Protein AF-A0A1F8FXG3-F1 (afdb_monomer_lite)

Radius of gyration: 18.38 Å; chains: 1; bounding box: 43×32×47 Å

Sequence (137 aa):
MRLLTSRNVRREDYEDIWQEAILAAWNSIQQDKFPGEIKLGGWFIGIFQHKATDYFRRRSRALKFETPTPNAYLEDLTSRILISEALQKLSKSRREVICLHLQGFSTSEIATKLNRSPGRTGALLWEAKKQLRKLVK

InterPro domains:
  IPR007627 RNA polymerase sigma-70 region 2 [PF04542] (3-61)
  IPR013249 RNA polymerase sigma factor 70, region 4 type 2 [PF08281] (82-132)
  IPR013324 RNA polymerase sigma factor, region 3/4-like [SSF88659] (67-136)
  IPR013325 RNA polymerase sigma factor, region 2 [SSF88946] (6-68)
  IPR014284 RNA polymerase sigma-70-like domain [TIGR02937] (4-134)
  IPR036388 Winged helix-like DNA-binding domain superfamily [G3DSA:1.10.10.10] (83-137)
  IPR039425 RNA polymerase sigma-70-like [PTHR43133] (4-136)

Secondary structure (DSSP, 8-state):
-TTTTTTT--HHHHHHHHHHHHHHHHHHHHTT---SSS-HHHHHHHHHHHHHHHHHHHHHHHTTSS---HHHHHHHHHHHHHHHHHHHTS-HHHHHHHHHHHTT--HHHHHHHTT--HHHHHHHHHHHHHHHHHH--

Structure (mmCIF, N/CA/C/O backbone):
data_AF-A0A1F8FXG3-F1
#
_entry.id   AF-A0A1F8FXG3-F1
#
loop_
_atom_site.group_PDB
_atom_site.id
_atom_site.type_symbol
_atom_site.label_atom_id
_atom_site.label_alt_id
_atom_site.label_comp_id
_atom_site.label_asym_id
_atom_site.label_entity_id
_atom_site.label_seq_id
_atom_site.pdbx_PDB_ins_code
_atom_site.Cartn_x
_atom_site.Cartn_y
_atom_site.Cartn_z
_atom_site.occupancy
_atom_site.B_iso_or_equiv
_atom_site.auth_seq_id
_atom_site.auth_comp_id
_atom_site.auth_asym_id
_atom_site.auth_atom_id
_atom_site.pdbx_PDB_model_num
ATOM 1 N N . MET A 1 1 ? -7.617 7.912 -0.237 1.00 46.28 1 MET A N 1
ATOM 2 C CA . MET A 1 1 ? -7.808 7.971 -1.709 1.00 46.28 1 MET A CA 1
ATOM 3 C C . MET A 1 1 ? -6.537 7.793 -2.557 1.00 46.28 1 MET A C 1
ATOM 5 O O . MET A 1 1 ? -6.664 7.535 -3.745 1.00 46.28 1 MET A O 1
ATOM 9 N N . ARG A 1 2 ? -5.313 7.881 -2.001 1.00 40.25 2 ARG A N 1
ATOM 10 C CA . ARG A 1 2 ? -4.055 7.802 -2.783 1.00 40.25 2 ARG A CA 1
ATOM 11 C C . ARG A 1 2 ? -3.639 6.385 -3.229 1.00 40.25 2 ARG A C 1
ATOM 13 O O . ARG A 1 2 ? -2.837 6.252 -4.144 1.00 40.25 2 ARG A O 1
ATOM 20 N N . LEU A 1 3 ? -4.155 5.337 -2.578 1.00 45.66 3 LEU A N 1
ATOM 21 C CA . LEU A 1 3 ? -3.795 3.940 -2.872 1.00 45.66 3 LEU A CA 1
ATOM 22 C C . LEU A 1 3 ? -4.520 3.392 -4.112 1.00 45.66 3 LEU A C 1
ATOM 24 O O . LEU A 1 3 ? -3.883 2.771 -4.958 1.00 45.66 3 LEU A O 1
ATOM 28 N N . LEU A 1 4 ? -5.813 3.691 -4.265 1.00 46.69 4 LEU A N 1
ATOM 29 C CA . LEU A 1 4 ? -6.623 3.220 -5.396 1.00 46.69 4 LEU A CA 1
ATOM 30 C C . LEU A 1 4 ? -6.239 3.885 -6.723 1.00 46.69 4 LEU A C 1
ATOM 32 O O . LEU A 1 4 ? -6.106 3.212 -7.738 1.00 46.69 4 LEU A O 1
ATOM 36 N N . THR A 1 5 ? -5.955 5.190 -6.702 1.00 46.06 5 THR A N 1
ATOM 37 C CA . THR A 1 5 ? -5.506 5.945 -7.887 1.00 46.06 5 THR A CA 1
ATOM 38 C C . THR A 1 5 ? -4.163 5.461 -8.428 1.00 46.06 5 THR A C 1
ATOM 40 O O . THR A 1 5 ? -3.868 5.656 -9.601 1.00 46.06 5 THR A O 1
ATOM 43 N N . SER A 1 6 ? -3.345 4.801 -7.603 1.00 48.88 6 SER A N 1
ATOM 44 C CA . SER A 1 6 ? -2.057 4.260 -8.046 1.00 48.88 6 SER A CA 1
ATOM 45 C C . SER A 1 6 ? -2.142 2.861 -8.664 1.00 48.88 6 SER A C 1
ATOM 47 O O . SER A 1 6 ? -1.156 2.415 -9.243 1.00 48.88 6 SER A O 1
ATOM 49 N N . ARG A 1 7 ? -3.284 2.166 -8.529 1.00 56.69 7 ARG A N 1
ATOM 50 C CA . ARG A 1 7 ? -3.423 0.735 -8.850 1.00 56.69 7 ARG A CA 1
ATOM 51 C C . ARG A 1 7 ? -4.350 0.405 -10.027 1.00 56.69 7 ARG A C 1
ATOM 53 O O . ARG A 1 7 ? -4.544 -0.773 -10.282 1.00 56.69 7 ARG A O 1
ATOM 60 N N . ASN A 1 8 ? -4.870 1.399 -10.757 1.00 57.00 8 ASN A N 1
ATOM 61 C CA . ASN A 1 8 ? -5.803 1.203 -11.883 1.00 57.00 8 ASN A CA 1
ATOM 62 C C . ASN A 1 8 ? -6.923 0.194 -11.552 1.00 57.00 8 ASN A C 1
ATOM 64 O O . ASN A 1 8 ? -7.135 -0.794 -12.250 1.00 57.00 8 ASN A O 1
ATOM 68 N N . VAL A 1 9 ? -7.563 0.411 -10.402 1.00 67.31 9 VAL A N 1
ATOM 69 C CA . VAL A 1 9 ? -8.558 -0.500 -9.827 1.00 67.31 9 VAL A CA 1
ATOM 70 C C . VAL A 1 9 ? -9.799 -0.523 -10.713 1.00 67.31 9 VAL A C 1
ATOM 72 O O . VAL A 1 9 ? -10.330 0.539 -11.042 1.00 67.31 9 VAL A O 1
ATOM 75 N N . ARG A 1 10 ? -10.253 -1.721 -11.104 1.00 73.50 10 ARG A N 1
ATOM 76 C CA . ARG A 1 10 ? -11.505 -1.879 -11.855 1.00 73.50 10 ARG A CA 1
ATOM 77 C C . ARG A 1 10 ? -12.677 -1.424 -10.990 1.00 73.50 10 ARG A C 1
ATOM 79 O O . ARG A 1 10 ? -12.623 -1.505 -9.766 1.00 73.50 10 ARG A O 1
ATOM 86 N N . ARG A 1 11 ? -13.746 -0.950 -11.627 1.00 72.75 11 ARG A N 1
ATOM 87 C CA . ARG A 1 11 ? -14.935 -0.472 -10.912 1.00 72.75 11 ARG A CA 1
ATOM 88 C C . ARG A 1 11 ? -15.538 -1.552 -10.004 1.00 72.75 11 ARG A C 1
ATOM 90 O O . ARG A 1 11 ? -15.862 -1.255 -8.863 1.00 72.75 11 ARG A O 1
ATOM 97 N N . GLU A 1 12 ? -15.603 -2.784 -10.494 1.00 74.94 12 GLU A N 1
ATOM 98 C CA . GLU A 1 12 ? -16.098 -3.956 -9.759 1.00 74.94 12 GLU A CA 1
ATOM 99 C C . GLU A 1 12 ? -15.272 -4.213 -8.488 1.00 74.94 12 GLU A C 1
ATOM 101 O O . GLU A 1 12 ? -15.815 -4.248 -7.389 1.00 74.94 12 GLU A O 1
ATOM 106 N N . ASP A 1 13 ? -13.940 -4.243 -8.612 1.00 84.25 13 ASP A N 1
ATOM 107 C CA . ASP A 1 13 ? -13.029 -4.410 -7.473 1.00 84.25 13 ASP A CA 1
ATOM 108 C C . ASP A 1 13 ? -13.229 -3.317 -6.404 1.00 84.25 13 ASP A C 1
ATOM 110 O O . ASP A 1 13 ? -13.079 -3.564 -5.208 1.00 84.25 13 ASP A O 1
ATOM 114 N N . TYR A 1 14 ? -13.543 -2.083 -6.817 1.00 84.75 14 TYR A N 1
ATOM 115 C CA . TYR A 1 14 ? -13.829 -0.992 -5.883 1.00 84.75 14 TYR A CA 1
ATOM 116 C C . TYR A 1 14 ? -15.136 -1.216 -5.117 1.00 84.75 14 TYR A C 1
ATOM 118 O O . TYR A 1 14 ? -15.175 -0.969 -3.910 1.00 84.75 14 TYR A O 1
ATOM 126 N N . GLU A 1 15 ? -16.189 -1.660 -5.805 1.00 86.50 15 GLU A N 1
ATOM 127 C CA . GLU A 1 15 ? -17.498 -1.923 -5.204 1.00 86.50 15 GLU A CA 1
ATOM 128 C C . GLU A 1 15 ? -17.411 -3.047 -4.162 1.00 86.50 15 GLU A C 1
ATOM 130 O O . GLU A 1 15 ? -17.916 -2.872 -3.050 1.00 86.50 15 GLU A O 1
ATOM 135 N N . ASP A 1 16 ? -16.661 -4.116 -4.443 1.00 89.38 16 ASP A N 1
ATOM 136 C CA . ASP A 1 16 ? -16.404 -5.202 -3.486 1.00 89.38 16 ASP A CA 1
ATOM 137 C C . ASP A 1 16 ? -15.705 -4.697 -2.215 1.00 89.38 16 ASP A C 1
ATOM 139 O O . ASP A 1 16 ? -16.152 -4.926 -1.085 1.00 89.38 16 ASP A O 1
ATOM 143 N N . ILE A 1 17 ? -14.607 -3.950 -2.387 1.00 92.44 17 ILE A N 1
ATOM 144 C CA . ILE A 1 17 ? -13.841 -3.385 -1.267 1.00 92.44 17 ILE A CA 1
ATOM 145 C C . ILE A 1 17 ? -14.723 -2.446 -0.435 1.00 92.44 17 ILE A C 1
ATOM 147 O O . ILE A 1 17 ? -14.630 -2.426 0.796 1.00 92.44 17 ILE A O 1
ATOM 151 N N . TRP A 1 18 ? -15.560 -1.649 -1.100 1.00 92.12 18 TRP A N 1
ATOM 152 C CA . TRP A 1 18 ? -16.463 -0.702 -0.460 1.00 92.12 18 TRP A CA 1
ATOM 153 C C . TRP A 1 18 ? -17.512 -1.406 0.402 1.00 92.12 18 TRP A C 1
ATOM 155 O O . TRP A 1 18 ? -17.684 -1.040 1.568 1.00 92.12 18 TRP A O 1
ATOM 165 N N . GLN A 1 19 ? -18.159 -2.445 -0.127 1.00 94.75 19 GLN A N 1
ATOM 166 C CA . GLN A 1 19 ? -19.140 -3.236 0.617 1.00 94.75 19 GLN A CA 1
ATOM 167 C C . GLN A 1 19 ? -18.509 -3.891 1.851 1.00 94.75 19 GLN A C 1
ATOM 169 O O . GLN A 1 19 ? -19.027 -3.759 2.963 1.00 94.75 19 GLN A O 1
ATOM 174 N N . GLU A 1 20 ? -17.340 -4.518 1.695 1.00 95.00 20 GLU A N 1
ATOM 175 C CA . GLU A 1 20 ? -16.615 -5.113 2.817 1.00 95.00 20 GLU A CA 1
ATOM 176 C C . GLU A 1 20 ? -16.214 -4.088 3.887 1.00 95.00 20 GLU A C 1
ATOM 178 O O . GLU A 1 20 ? -16.216 -4.399 5.083 1.00 95.00 20 GLU A O 1
ATOM 183 N N . ALA A 1 21 ? -15.837 -2.877 3.473 1.00 95.88 21 ALA A N 1
ATOM 184 C CA . ALA A 1 21 ? -15.455 -1.809 4.387 1.00 95.88 21 ALA A CA 1
ATOM 185 C C . ALA A 1 21 ? -16.656 -1.284 5.182 1.00 95.88 21 ALA A C 1
ATOM 187 O O . ALA A 1 21 ? -16.534 -1.094 6.393 1.00 95.88 21 ALA A O 1
ATOM 188 N N . ILE A 1 22 ? -17.812 -1.096 4.536 1.00 96.50 22 ILE A N 1
ATOM 189 C CA . ILE A 1 22 ? -19.050 -0.691 5.216 1.00 96.50 22 ILE A CA 1
ATOM 190 C C . ILE A 1 22 ? -19.466 -1.743 6.242 1.00 96.50 22 ILE A C 1
ATOM 192 O O . ILE A 1 22 ? -19.706 -1.396 7.396 1.00 96.50 22 ILE A O 1
ATOM 196 N N . LEU A 1 23 ? -19.498 -3.022 5.857 1.00 97.19 23 LEU A N 1
ATOM 197 C CA . LEU A 1 23 ? -19.883 -4.109 6.763 1.00 97.19 23 LEU A CA 1
ATOM 198 C C . LEU A 1 23 ? -18.938 -4.206 7.967 1.00 97.19 23 LEU A C 1
ATOM 200 O O . LEU A 1 23 ? -19.382 -4.358 9.104 1.00 97.19 23 LEU A O 1
ATOM 204 N N . ALA A 1 24 ? -17.629 -4.070 7.741 1.00 95.25 24 ALA A N 1
ATOM 205 C CA . ALA A 1 24 ? -16.646 -4.068 8.820 1.00 95.25 24 ALA A CA 1
ATOM 206 C C . ALA A 1 24 ? -16.815 -2.866 9.766 1.00 95.25 24 ALA A C 1
ATOM 208 O O . ALA A 1 24 ? -16.706 -3.025 10.985 1.00 95.25 24 ALA A O 1
ATOM 209 N N . ALA A 1 25 ? -17.101 -1.681 9.222 1.00 95.38 25 ALA A N 1
ATOM 210 C CA . ALA A 1 25 ? -17.345 -0.478 10.010 1.00 95.38 25 ALA A CA 1
ATOM 211 C C . ALA A 1 25 ? -18.627 -0.602 10.840 1.00 95.38 25 ALA A C 1
ATOM 213 O O . ALA A 1 25 ? -18.596 -0.352 12.043 1.00 95.38 25 ALA A O 1
ATOM 214 N N . TRP A 1 26 ? -19.718 -1.070 10.230 1.00 95.38 26 TRP A N 1
ATOM 215 C CA . TRP A 1 26 ? -20.985 -1.318 10.916 1.00 95.38 26 TRP A CA 1
ATOM 216 C C . TRP A 1 26 ? -20.812 -2.289 12.087 1.00 95.38 26 TRP A C 1
ATOM 218 O O . TRP A 1 26 ? -21.147 -1.956 13.221 1.00 95.38 26 TRP A O 1
ATOM 228 N N . ASN A 1 27 ? -20.194 -3.447 11.842 1.00 95.12 27 ASN A N 1
ATOM 229 C CA . ASN A 1 27 ? -19.952 -4.446 12.885 1.00 95.12 27 ASN A CA 1
ATOM 230 C C . ASN A 1 27 ? -19.054 -3.920 14.011 1.00 95.12 27 ASN A C 1
ATOM 232 O O . ASN A 1 27 ? -19.257 -4.265 15.170 1.00 95.12 27 ASN A O 1
ATOM 236 N N . SER A 1 28 ? -18.070 -3.080 13.689 1.00 93.75 28 SER A N 1
ATOM 237 C CA . SER A 1 28 ? -17.189 -2.491 14.701 1.00 93.75 28 SER A CA 1
ATOM 238 C C . SER A 1 28 ? -17.921 -1.469 15.573 1.00 93.75 28 SER A C 1
ATOM 240 O O . SER A 1 28 ? -17.679 -1.434 16.774 1.00 93.75 28 SER A O 1
ATOM 242 N N . ILE A 1 29 ? -18.839 -0.681 15.001 1.00 93.44 29 ILE A N 1
ATOM 243 C CA . ILE A 1 29 ? -19.691 0.245 15.766 1.00 93.44 29 ILE A CA 1
ATOM 244 C C . ILE A 1 29 ? -20.629 -0.540 16.691 1.00 93.44 29 ILE A C 1
ATOM 246 O O . ILE A 1 29 ? -20.712 -0.230 17.871 1.00 93.44 29 ILE A O 1
ATOM 250 N N . GLN A 1 30 ? -21.278 -1.592 16.182 1.00 94.75 30 GLN A N 1
ATOM 251 C CA . GLN A 1 30 ? -22.168 -2.455 16.976 1.00 94.75 30 GLN A CA 1
ATOM 252 C C . GLN A 1 30 ? -21.451 -3.138 18.153 1.00 94.75 30 GLN A C 1
ATOM 254 O O . GLN A 1 30 ? -22.076 -3.468 19.154 1.00 94.75 30 GLN A O 1
ATOM 259 N N . GLN A 1 31 ? -20.140 -3.357 18.037 1.00 94.56 31 GLN A N 1
ATOM 260 C CA . GLN A 1 31 ? -19.301 -3.973 19.071 1.00 94.56 31 GLN A CA 1
ATOM 261 C C . GLN A 1 31 ? -18.603 -2.950 19.980 1.00 94.56 31 GLN A C 1
ATOM 263 O O . GLN A 1 31 ? -17.682 -3.332 20.697 1.00 94.56 31 GLN A O 1
ATOM 268 N N . ASP A 1 32 ? -18.979 -1.670 19.905 1.00 90.12 32 ASP A N 1
ATOM 269 C CA . ASP A 1 32 ? -18.367 -0.570 20.663 1.00 90.12 32 ASP A CA 1
ATOM 270 C C . ASP A 1 32 ? -16.836 -0.469 20.481 1.00 90.12 32 ASP A C 1
ATOM 272 O O . ASP A 1 32 ? -16.077 -0.098 21.369 1.00 90.12 32 ASP A O 1
ATOM 276 N N . LYS A 1 33 ? -16.347 -0.831 19.286 1.00 89.19 33 LYS A N 1
ATOM 277 C CA . LYS A 1 33 ? -14.919 -0.771 18.912 1.00 89.19 33 LYS A CA 1
ATOM 278 C C . LYS A 1 33 ? -14.540 0.538 18.225 1.00 89.19 33 LYS A C 1
ATOM 280 O O . LYS A 1 33 ? -13.415 0.675 17.738 1.00 89.19 33 LYS A O 1
ATOM 285 N N . PHE 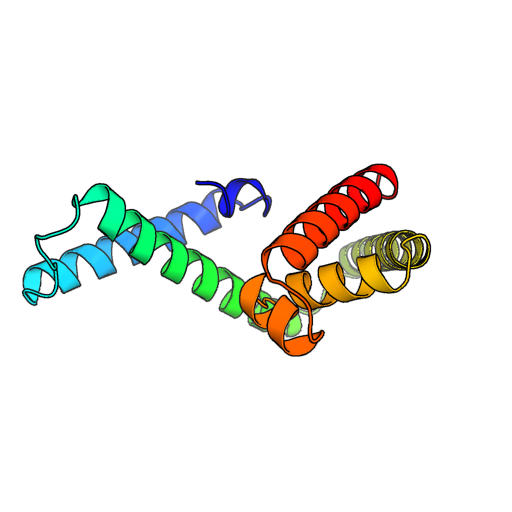A 1 34 ? -15.477 1.475 18.106 1.00 89.88 34 PHE A N 1
ATOM 286 C CA . PHE A 1 34 ? -15.186 2.793 17.565 1.00 89.88 34 PHE A CA 1
ATOM 287 C C . PHE A 1 34 ? -14.518 3.647 18.656 1.00 89.88 34 PHE A C 1
ATOM 289 O O . PHE A 1 34 ? -15.158 3.916 19.665 1.00 89.88 34 PHE A O 1
ATOM 296 N N . PRO A 1 35 ? -13.269 4.117 18.468 1.00 82.88 35 PRO A N 1
ATOM 297 C CA . PRO A 1 35 ? -12.520 4.775 19.542 1.00 82.88 35 PRO A CA 1
ATOM 298 C C . PRO A 1 35 ? -13.114 6.103 20.029 1.00 82.88 35 PRO A C 1
ATOM 300 O O . PRO A 1 35 ? -12.709 6.592 21.073 1.00 82.88 35 PRO A O 1
ATOM 303 N N . GLY A 1 36 ? -13.996 6.749 19.255 1.00 82.88 36 GLY A N 1
ATOM 304 C CA . GLY A 1 36 ? -14.588 8.054 19.591 1.00 82.88 36 GLY A CA 1
ATOM 305 C C . GLY A 1 36 ? -13.630 9.254 19.496 1.00 82.88 36 GLY A C 1
ATOM 306 O O . GLY A 1 36 ? -14.051 10.339 19.107 1.00 82.88 36 GLY A O 1
ATOM 307 N N . GLU A 1 37 ? -12.336 9.058 19.759 1.00 84.38 37 GLU A N 1
ATOM 308 C CA . GLU A 1 37 ? -11.286 10.091 19.735 1.00 84.38 37 GLU A CA 1
ATOM 309 C C . GLU A 1 37 ? -10.967 10.615 18.323 1.00 84.38 37 GLU A C 1
ATOM 311 O O . GLU A 1 37 ? -10.463 11.724 18.142 1.00 84.38 37 GLU A O 1
ATOM 316 N N . ILE A 1 38 ? -11.261 9.817 17.293 1.00 88.38 38 ILE A N 1
ATOM 317 C CA . ILE A 1 38 ? -10.967 10.123 15.889 1.00 88.38 38 ILE A CA 1
ATOM 318 C C . ILE A 1 38 ? -12.282 10.337 15.141 1.00 88.38 38 ILE A C 1
ATOM 320 O O . ILE A 1 38 ? -13.233 9.578 15.303 1.00 88.38 38 ILE A O 1
ATOM 324 N N . LYS A 1 39 ? -12.321 11.327 14.239 1.00 90.69 39 LYS A N 1
ATOM 325 C CA . LYS A 1 39 ? -13.476 11.551 13.353 1.00 90.69 39 LYS A CA 1
ATOM 326 C C . LYS A 1 39 ? -13.845 10.264 12.605 1.00 90.69 39 LYS A C 1
ATOM 328 O O . LYS A 1 39 ? -12.975 9.639 11.996 1.00 90.69 39 LYS A O 1
ATOM 333 N N . LEU A 1 40 ? -15.142 9.951 12.544 1.00 89.06 40 LEU A N 1
ATOM 334 C CA . LEU A 1 40 ? -15.695 8.759 11.884 1.00 89.06 40 LEU A CA 1
ATOM 335 C C . LEU A 1 40 ? -15.105 8.515 10.485 1.00 89.06 40 LEU A C 1
ATOM 337 O O . LEU A 1 40 ? -14.679 7.408 10.170 1.00 89.06 40 LEU A O 1
ATOM 341 N N . GLY A 1 41 ? -15.008 9.564 9.661 1.00 86.81 41 GLY A N 1
ATOM 342 C CA . GLY A 1 41 ? -14.431 9.462 8.317 1.00 86.81 41 GLY A CA 1
ATOM 343 C C . GLY A 1 41 ? -12.947 9.075 8.309 1.00 86.81 41 GLY A C 1
ATOM 344 O O . GLY A 1 41 ? -12.521 8.298 7.460 1.00 86.81 41 GLY A O 1
ATOM 345 N N . GLY A 1 42 ? -12.155 9.568 9.267 1.00 86.06 42 GLY A N 1
ATOM 346 C CA . GLY A 1 42 ? -10.740 9.207 9.401 1.00 86.06 42 GLY A CA 1
ATOM 347 C C . GLY A 1 42 ? -10.556 7.747 9.811 1.00 86.06 42 GLY A C 1
ATOM 348 O O . GLY A 1 42 ? -9.753 7.030 9.215 1.00 86.06 42 GLY A O 1
ATOM 349 N N . TRP A 1 43 ? -11.363 7.289 10.765 1.00 90.38 43 TRP A N 1
ATOM 350 C CA . TRP A 1 43 ? -11.399 5.891 11.190 1.00 90.38 43 TRP A CA 1
ATOM 351 C C . TRP A 1 43 ? -11.854 4.949 10.061 1.00 90.38 43 TRP A C 1
ATOM 353 O O . TRP A 1 43 ? -11.185 3.954 9.772 1.00 90.38 43 TRP A O 1
ATOM 363 N N . PHE A 1 44 ? -12.915 5.314 9.333 1.00 91.75 44 PHE A N 1
ATOM 364 C CA . PHE A 1 44 ? -13.406 4.554 8.180 1.00 91.75 44 PHE A CA 1
ATOM 365 C C . PHE A 1 44 ? -12.364 4.446 7.060 1.00 91.75 44 PHE A C 1
ATOM 367 O O . PHE A 1 44 ? -12.195 3.381 6.467 1.00 91.75 44 PHE A O 1
ATOM 374 N N . ILE A 1 45 ? -11.612 5.520 6.791 1.00 87.56 45 ILE A N 1
ATOM 375 C CA . ILE A 1 45 ? -10.512 5.481 5.819 1.00 87.56 45 ILE A CA 1
ATOM 376 C C . ILE A 1 45 ? -9.474 4.416 6.205 1.00 87.56 45 ILE A C 1
ATOM 378 O O . ILE A 1 45 ? -8.949 3.755 5.310 1.00 87.56 45 ILE A O 1
ATOM 382 N N . GLY A 1 46 ? -9.194 4.222 7.497 1.00 86.88 46 GLY A N 1
ATOM 383 C CA . GLY A 1 46 ? -8.321 3.148 7.975 1.00 86.88 46 GLY A CA 1
ATOM 384 C C . GLY A 1 46 ? -8.863 1.763 7.614 1.00 86.88 46 GLY A C 1
ATOM 385 O O . GLY A 1 46 ? -8.174 0.978 6.960 1.00 86.88 46 GLY A O 1
ATOM 386 N N . ILE A 1 47 ? -10.130 1.496 7.945 1.00 91.81 47 ILE A N 1
ATOM 387 C CA . ILE A 1 47 ? -10.820 0.236 7.608 1.00 91.81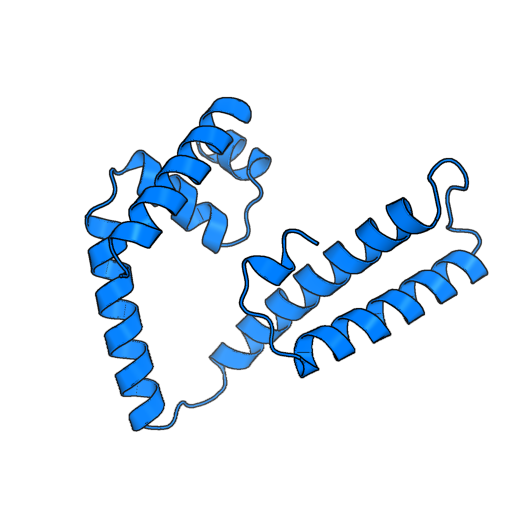 47 ILE A CA 1
ATOM 388 C C . ILE A 1 47 ? -10.774 -0.021 6.100 1.00 91.81 47 ILE A C 1
ATOM 390 O O . ILE A 1 47 ? -10.358 -1.093 5.654 1.00 91.81 47 ILE A O 1
ATOM 394 N N . PHE A 1 48 ? -11.137 0.985 5.306 1.00 90.25 48 PHE A N 1
ATOM 395 C CA . PHE A 1 48 ? -11.156 0.892 3.853 1.00 90.25 48 PHE A CA 1
ATOM 396 C C . PHE A 1 48 ? -9.770 0.565 3.273 1.00 90.25 48 PHE A C 1
ATOM 398 O O . PHE A 1 48 ? -9.645 -0.270 2.377 1.00 90.25 48 PHE A O 1
ATOM 405 N N . GLN A 1 49 ? -8.702 1.178 3.793 1.00 84.62 49 GLN A N 1
ATOM 406 C CA . GLN A 1 49 ? -7.333 0.890 3.351 1.00 84.62 49 GLN A CA 1
ATOM 407 C C . GLN A 1 49 ? -6.899 -0.542 3.676 1.00 84.62 49 GLN A C 1
ATOM 409 O O . GLN A 1 49 ? -6.256 -1.190 2.841 1.00 84.62 49 GLN A O 1
ATOM 414 N N . HIS A 1 50 ? -7.266 -1.052 4.854 1.00 86.56 50 HIS A N 1
ATOM 415 C CA . HIS A 1 50 ? -7.003 -2.441 5.220 1.00 86.56 50 HIS A CA 1
ATOM 416 C C . HIS A 1 50 ? -7.751 -3.412 4.302 1.00 86.56 50 HIS A C 1
ATOM 418 O O . HIS A 1 50 ? -7.131 -4.339 3.775 1.00 86.56 50 HIS A O 1
ATOM 424 N N . LYS A 1 51 ? -9.037 -3.157 4.028 1.00 92.25 51 LYS A N 1
ATOM 425 C CA . LYS A 1 51 ? -9.846 -3.963 3.100 1.00 92.25 51 LYS A CA 1
ATOM 426 C C . LYS A 1 51 ? -9.292 -3.959 1.682 1.00 92.25 51 LYS A C 1
ATOM 428 O O . LYS A 1 51 ? -9.084 -5.025 1.111 1.00 92.25 51 LYS A O 1
ATOM 433 N N . ALA A 1 52 ? -8.940 -2.788 1.155 1.00 86.25 52 ALA A N 1
ATOM 434 C CA . ALA A 1 52 ? -8.322 -2.679 -0.162 1.00 86.25 52 ALA A CA 1
ATOM 435 C C . ALA A 1 52 ? -7.016 -3.484 -0.244 1.00 86.25 52 ALA A C 1
ATOM 437 O O . ALA A 1 52 ? -6.775 -4.211 -1.206 1.00 86.25 52 ALA A O 1
ATOM 438 N N . THR A 1 53 ? -6.164 -3.379 0.777 1.00 82.00 53 THR A N 1
ATOM 439 C CA . THR A 1 53 ? -4.885 -4.098 0.815 1.00 82.00 53 THR A CA 1
ATOM 440 C C . THR A 1 53 ? -5.091 -5.610 0.831 1.00 82.00 53 THR A C 1
ATOM 442 O O . THR A 1 53 ? -4.426 -6.321 0.073 1.00 82.00 53 THR A O 1
ATOM 445 N N . ASP A 1 54 ? -6.019 -6.104 1.652 1.00 85.00 54 ASP A N 1
ATOM 446 C CA . ASP A 1 54 ? -6.291 -7.535 1.740 1.00 85.00 54 ASP A CA 1
ATOM 447 C C . ASP A 1 54 ? -6.935 -8.088 0.461 1.00 85.00 54 ASP A C 1
ATOM 449 O O . ASP A 1 54 ? -6.518 -9.146 -0.015 1.00 85.00 54 ASP A O 1
ATOM 453 N N . TYR A 1 55 ? -7.855 -7.343 -0.161 1.00 87.00 55 TYR A N 1
ATOM 454 C CA . TYR A 1 55 ? -8.454 -7.695 -1.451 1.00 87.00 55 TYR A CA 1
ATOM 455 C C . TYR A 1 55 ? -7.382 -7.926 -2.525 1.00 87.00 55 TYR A C 1
ATOM 457 O O . TYR A 1 55 ? -7.291 -9.013 -3.098 1.00 87.00 55 TYR A O 1
ATOM 465 N N . PHE A 1 56 ? -6.481 -6.958 -2.741 1.00 79.88 56 PHE A N 1
ATOM 466 C CA . PHE A 1 56 ? -5.420 -7.106 -3.747 1.00 79.88 56 PHE A CA 1
ATOM 467 C C . PHE A 1 56 ? -4.434 -8.229 -3.408 1.00 79.88 56 PHE A C 1
ATOM 469 O O . PHE A 1 56 ? -3.933 -8.901 -4.311 1.00 79.88 56 PHE A O 1
ATOM 476 N N . ARG A 1 57 ? -4.181 -8.482 -2.118 1.00 79.94 57 ARG A N 1
ATOM 477 C CA . ARG A 1 57 ? -3.354 -9.611 -1.668 1.00 79.94 57 ARG A CA 1
ATOM 478 C C . ARG A 1 57 ? -4.007 -10.960 -1.981 1.00 79.94 57 ARG A C 1
ATOM 480 O O . ARG A 1 57 ? -3.308 -11.915 -2.320 1.00 79.94 57 ARG A O 1
ATOM 487 N N . ARG A 1 58 ? -5.331 -11.078 -1.848 1.00 80.94 58 ARG A N 1
ATOM 488 C CA . ARG A 1 58 ? -6.090 -12.287 -2.221 1.00 80.94 58 ARG A CA 1
ATOM 489 C C . ARG A 1 58 ? -6.143 -12.453 -3.738 1.00 80.94 58 ARG A C 1
ATOM 491 O O . ARG A 1 58 ? -5.766 -13.511 -4.231 1.00 80.94 58 ARG A O 1
ATOM 498 N N . ARG A 1 59 ? -6.480 -11.392 -4.472 1.00 79.88 59 ARG A N 1
ATOM 499 C CA . ARG A 1 59 ? -6.561 -11.395 -5.939 1.00 79.88 59 ARG A CA 1
ATOM 500 C C . ARG A 1 59 ? -5.234 -11.758 -6.606 1.00 79.88 59 ARG A C 1
ATOM 502 O O . ARG A 1 59 ? -5.203 -12.602 -7.491 1.00 79.88 59 ARG A O 1
ATOM 509 N N . SER A 1 60 ? -4.116 -11.205 -6.130 1.00 71.56 60 SER A N 1
ATOM 510 C CA . SER A 1 60 ? -2.782 -11.563 -6.633 1.00 71.56 60 SER A CA 1
ATOM 511 C C . SER A 1 60 ? -2.422 -13.036 -6.399 1.00 71.56 60 SER A C 1
ATOM 513 O O . SER A 1 60 ? -1.672 -13.603 -7.189 1.00 71.56 60 SER A O 1
ATOM 515 N N . ARG A 1 61 ? -2.940 -13.667 -5.336 1.00 72.94 61 ARG A N 1
ATOM 516 C CA . ARG A 1 61 ? -2.766 -15.108 -5.109 1.00 72.94 61 ARG A CA 1
ATOM 517 C C . ARG A 1 61 ? -3.649 -15.935 -6.039 1.00 72.94 61 ARG A C 1
ATOM 519 O O . ARG A 1 61 ? -3.148 -16.909 -6.577 1.00 72.94 61 ARG A O 1
ATOM 526 N N . ALA A 1 62 ? -4.901 -15.532 -6.257 1.00 71.56 62 ALA A N 1
ATOM 527 C CA . ALA A 1 62 ? -5.835 -16.227 -7.146 1.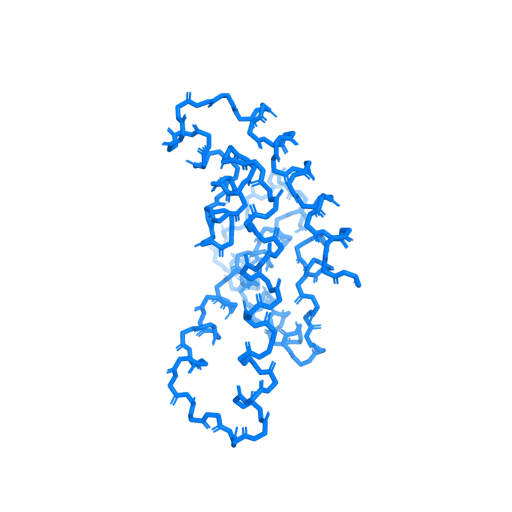00 71.56 62 ALA A CA 1
ATOM 528 C C . ALA A 1 62 ? -5.363 -16.229 -8.612 1.00 71.56 62 ALA A C 1
ATOM 530 O O . ALA A 1 62 ? -5.327 -17.281 -9.238 1.00 71.56 62 ALA A O 1
ATOM 531 N N . LEU A 1 63 ? -4.870 -15.090 -9.112 1.00 65.31 63 LEU A N 1
ATOM 532 C CA . LEU A 1 63 ? -4.338 -14.959 -10.478 1.00 65.31 63 LEU A CA 1
ATOM 533 C C . LEU A 1 63 ? -3.115 -15.849 -10.767 1.00 65.31 63 LEU A C 1
ATOM 535 O O . LEU A 1 63 ? -2.770 -16.047 -11.924 1.00 65.31 63 LEU A O 1
ATOM 539 N N . LYS A 1 64 ? -2.443 -16.400 -9.746 1.00 59.88 64 LYS A N 1
ATOM 540 C CA . LYS A 1 64 ? -1.366 -17.385 -9.961 1.00 59.88 64 LYS A CA 1
ATOM 541 C C . LYS A 1 64 ? -1.884 -18.760 -10.398 1.00 59.88 64 LYS A C 1
ATOM 543 O O . LYS A 1 64 ? -1.070 -19.578 -10.810 1.00 59.88 64 LYS A O 1
ATOM 548 N N . PHE A 1 65 ? -3.187 -19.016 -10.276 1.00 53.81 65 PHE A N 1
ATOM 549 C CA . PHE A 1 65 ? -3.811 -20.312 -10.555 1.00 53.81 65 PHE A CA 1
ATOM 550 C C . PHE A 1 65 ? -4.700 -20.313 -11.805 1.00 53.81 65 PHE A C 1
ATOM 552 O O . PHE A 1 65 ? -5.153 -21.377 -12.215 1.00 53.81 65 PHE A O 1
ATOM 559 N N . GLU A 1 66 ? -4.937 -19.158 -12.429 1.00 58.34 66 GLU A N 1
ATOM 560 C CA . GLU A 1 66 ? -5.622 -19.089 -13.721 1.00 58.34 66 GLU A CA 1
ATOM 561 C C . GLU A 1 66 ? -4.622 -19.367 -14.847 1.00 58.34 66 GLU A C 1
ATOM 563 O O . GLU A 1 66 ? -3.564 -18.739 -14.920 1.00 58.34 66 GLU A O 1
ATOM 568 N N . THR A 1 67 ? -4.940 -20.312 -15.732 1.00 54.06 67 THR A N 1
ATOM 569 C CA . THR A 1 67 ? -4.184 -20.535 -16.967 1.00 54.06 67 THR A CA 1
ATOM 570 C C . THR A 1 67 ? -4.499 -19.407 -17.953 1.00 54.06 67 THR A C 1
ATOM 572 O O . THR A 1 67 ? -5.637 -19.299 -18.415 1.00 54.06 67 THR A O 1
ATOM 575 N N . PRO A 1 68 ? -3.526 -18.545 -18.294 1.00 61.03 68 PRO A N 1
ATOM 576 C CA . PRO A 1 68 ? -3.761 -17.474 -19.250 1.00 61.03 68 PRO A CA 1
ATOM 577 C C . PRO A 1 68 ? -4.026 -18.051 -20.646 1.00 61.03 68 PRO A C 1
ATOM 579 O O . PRO A 1 68 ? -3.430 -19.053 -21.047 1.00 61.03 68 PRO A O 1
ATOM 582 N N . THR A 1 69 ? -4.900 -17.398 -21.414 1.00 70.62 69 THR A N 1
ATOM 583 C CA . THR A 1 69 ? -5.054 -17.698 -22.844 1.00 70.62 69 THR A CA 1
ATOM 584 C C . THR A 1 69 ? -3.743 -17.388 -23.583 1.00 70.62 69 THR A C 1
ATOM 586 O O . THR A 1 69 ? -3.001 -16.508 -23.141 1.00 70.62 69 THR A O 1
ATOM 589 N N . PRO A 1 70 ? -3.431 -18.042 -24.721 1.00 66.75 70 PRO A N 1
ATOM 590 C CA . PRO A 1 70 ? -2.164 -17.821 -25.426 1.00 66.75 70 PRO A CA 1
ATOM 591 C C . PRO A 1 70 ? -1.883 -16.349 -25.763 1.00 66.75 70 PRO A C 1
ATOM 593 O O . PRO A 1 70 ? -0.755 -15.889 -25.622 1.00 66.75 70 PRO A O 1
ATOM 596 N N . ASN A 1 71 ? -2.913 -15.584 -26.139 1.00 68.56 71 ASN A N 1
ATOM 597 C CA . ASN A 1 71 ? -2.762 -14.162 -26.452 1.00 68.56 71 ASN A CA 1
ATOM 598 C C . ASN A 1 71 ? -2.502 -13.311 -25.197 1.00 68.56 71 ASN A C 1
ATOM 600 O O . ASN A 1 71 ? -1.601 -12.478 -25.194 1.00 68.56 71 ASN A O 1
ATOM 604 N N . ALA A 1 72 ? -3.228 -13.575 -24.104 1.00 65.00 72 ALA A N 1
ATOM 605 C CA . ALA A 1 72 ? -2.989 -12.907 -22.825 1.00 65.00 72 ALA A CA 1
ATOM 606 C C . ALA A 1 72 ? -1.607 -13.256 -22.247 1.00 65.00 72 ALA A C 1
ATOM 608 O O . ALA A 1 72 ? -0.966 -12.418 -21.621 1.00 65.00 72 ALA A O 1
ATOM 609 N N . TYR A 1 73 ? -1.126 -14.479 -22.487 1.00 66.00 73 TYR A N 1
ATOM 610 C CA . TYR A 1 73 ? 0.213 -14.911 -22.100 1.00 66.00 73 TYR A CA 1
ATOM 611 C C . TYR A 1 73 ? 1.304 -14.164 -22.874 1.00 66.00 73 TYR A C 1
ATOM 613 O O . TYR A 1 73 ? 2.265 -13.700 -22.266 1.00 66.00 73 TYR A O 1
ATOM 621 N N . LEU A 1 74 ? 1.154 -14.004 -24.193 1.00 62.22 74 LEU A N 1
ATOM 622 C CA . LEU A 1 74 ? 2.099 -13.233 -25.006 1.00 62.22 74 LEU A CA 1
ATOM 623 C C . LEU A 1 74 ? 2.133 -11.758 -24.589 1.00 62.22 74 LEU A C 1
ATOM 625 O O . LEU A 1 74 ? 3.215 -11.209 -24.396 1.00 62.22 74 LEU A O 1
ATOM 629 N N . GLU A 1 75 ? 0.973 -11.138 -24.373 1.00 67.75 75 GLU A N 1
ATOM 630 C CA . GLU A 1 75 ? 0.874 -9.745 -23.920 1.00 67.75 75 GLU A CA 1
ATOM 631 C C . GLU A 1 75 ? 1.488 -9.540 -22.520 1.00 67.75 75 GLU A C 1
ATOM 633 O O . GLU A 1 75 ? 2.212 -8.566 -22.278 1.00 67.75 75 GLU A O 1
ATOM 638 N N . ASP A 1 76 ? 1.282 -10.497 -21.609 1.00 73.94 76 ASP A N 1
ATOM 639 C CA . ASP A 1 76 ? 1.919 -10.529 -20.289 1.00 73.94 76 ASP A CA 1
ATOM 640 C C . ASP A 1 76 ? 3.441 -10.714 -20.399 1.00 73.94 76 ASP A C 1
ATOM 642 O O . ASP A 1 76 ? 4.198 -9.992 -19.748 1.00 73.94 76 ASP A O 1
ATOM 646 N N . LEU A 1 77 ? 3.927 -11.612 -21.263 1.00 71.69 77 LEU A N 1
ATOM 647 C CA . LEU A 1 77 ? 5.362 -11.792 -21.505 1.00 71.69 77 LEU A CA 1
ATOM 648 C C . LEU A 1 77 ? 6.019 -10.517 -22.043 1.00 71.69 77 LEU A C 1
ATOM 650 O O . LEU A 1 77 ? 7.049 -10.098 -21.512 1.00 71.69 77 LEU A O 1
ATOM 654 N N . THR A 1 78 ? 5.424 -9.868 -23.047 1.00 74.75 78 THR A N 1
ATOM 655 C CA . THR A 1 78 ? 5.932 -8.602 -23.596 1.00 74.75 78 THR A CA 1
ATOM 656 C C . THR A 1 78 ? 5.967 -7.519 -22.520 1.00 74.75 78 THR A C 1
ATOM 658 O O . THR A 1 78 ? 6.982 -6.837 -22.354 1.00 74.75 78 THR A O 1
ATOM 661 N N . SER A 1 79 ? 4.903 -7.415 -21.719 1.00 78.25 79 SER A N 1
ATOM 662 C CA . SER A 1 79 ? 4.829 -6.477 -20.595 1.00 78.25 79 SER A CA 1
ATOM 663 C C . SER A 1 79 ? 5.911 -6.756 -19.545 1.00 78.25 79 SER A C 1
ATOM 665 O O . SER A 1 79 ? 6.566 -5.831 -19.060 1.00 78.25 79 SER A O 1
ATOM 667 N N . ARG A 1 80 ? 6.161 -8.028 -19.213 1.00 76.38 80 ARG A N 1
ATOM 668 C CA . ARG A 1 80 ? 7.214 -8.441 -18.270 1.00 76.38 80 ARG A CA 1
ATOM 669 C C . ARG A 1 80 ? 8.613 -8.122 -18.783 1.00 76.38 80 ARG A C 1
ATOM 671 O O . ARG A 1 80 ? 9.441 -7.670 -17.991 1.00 76.38 80 ARG A O 1
ATOM 678 N N . ILE A 1 81 ? 8.876 -8.330 -20.073 1.00 81.50 81 ILE A N 1
ATOM 679 C CA . ILE A 1 81 ? 10.160 -7.995 -20.706 1.00 81.50 81 ILE A CA 1
ATOM 680 C C . ILE A 1 81 ? 10.393 -6.483 -20.630 1.00 81.50 81 ILE A C 1
ATOM 682 O O . ILE A 1 81 ? 11.413 -6.054 -20.090 1.00 81.50 81 ILE A O 1
ATOM 686 N N . LEU A 1 82 ? 9.409 -5.676 -21.042 1.00 84.50 82 LEU A N 1
ATOM 687 C CA . LEU A 1 82 ? 9.495 -4.214 -20.993 1.00 84.50 82 LEU A CA 1
ATOM 688 C C . LEU A 1 82 ? 9.751 -3.699 -19.567 1.00 84.50 82 LEU A C 1
ATOM 690 O O . LEU A 1 82 ? 10.619 -2.852 -19.339 1.00 84.50 82 LEU A O 1
ATOM 694 N N . ILE A 1 83 ? 9.024 -4.233 -18.579 1.00 84.94 83 ILE A N 1
ATOM 695 C CA . ILE A 1 83 ? 9.209 -3.873 -17.167 1.00 84.94 83 ILE A CA 1
ATOM 696 C C . ILE A 1 83 ? 10.598 -4.296 -16.674 1.00 84.94 83 ILE A C 1
ATOM 698 O O . ILE A 1 83 ? 11.250 -3.525 -15.969 1.00 84.94 83 ILE A O 1
ATOM 702 N N . SER A 1 84 ? 11.067 -5.493 -17.039 1.00 85.62 84 SER A N 1
ATOM 703 C CA . SER A 1 84 ? 12.398 -5.989 -16.674 1.00 85.62 84 SER A CA 1
ATOM 704 C C . SER A 1 84 ? 13.498 -5.059 -17.191 1.00 85.62 84 SER A C 1
ATOM 706 O O . SER A 1 84 ? 14.349 -4.617 -16.415 1.00 85.62 84 SER A O 1
ATOM 708 N N . GLU A 1 85 ? 13.440 -4.671 -18.464 1.00 89.00 85 GLU A N 1
ATOM 709 C CA . GLU A 1 85 ? 14.392 -3.735 -19.069 1.00 89.00 85 GLU A CA 1
ATOM 710 C C . GLU A 1 85 ? 14.347 -2.354 -18.405 1.00 89.00 85 GLU A C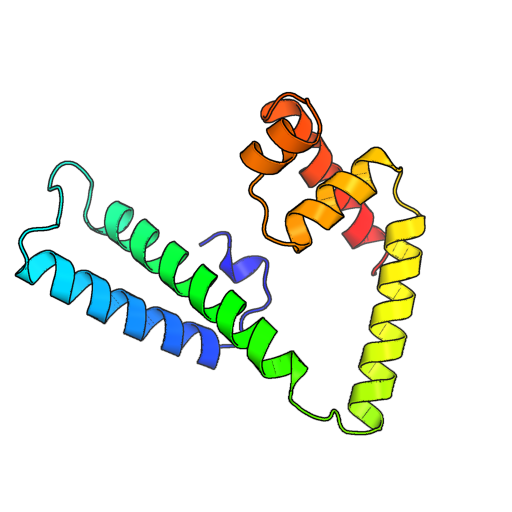 1
ATOM 712 O O . GLU A 1 85 ? 15.384 -1.756 -18.095 1.00 89.00 85 GLU A O 1
ATOM 717 N N . ALA A 1 86 ? 13.146 -1.847 -18.124 1.00 89.06 86 ALA A N 1
ATOM 718 C CA . ALA A 1 86 ? 12.972 -0.570 -17.445 1.00 89.06 86 ALA A CA 1
ATOM 719 C C . ALA A 1 86 ? 13.541 -0.597 -16.013 1.00 89.06 86 ALA A C 1
ATOM 721 O O . ALA A 1 86 ? 14.199 0.355 -15.585 1.00 89.06 86 ALA A O 1
ATOM 722 N N . LEU A 1 87 ? 13.361 -1.700 -15.279 1.00 89.44 87 LEU A N 1
ATOM 723 C CA . LEU A 1 87 ? 13.972 -1.897 -13.963 1.00 89.44 87 LEU A CA 1
ATOM 724 C C . LEU A 1 87 ? 15.500 -1.992 -14.052 1.00 89.44 87 LEU A C 1
ATOM 726 O O . LEU A 1 87 ? 16.192 -1.488 -13.161 1.00 89.44 87 LEU A O 1
ATOM 730 N N . GLN A 1 88 ? 16.043 -2.591 -15.114 1.00 90.62 88 GLN A N 1
ATOM 731 C CA . GLN A 1 88 ? 17.489 -2.671 -15.328 1.00 90.62 88 GLN A CA 1
ATOM 732 C C . GLN A 1 88 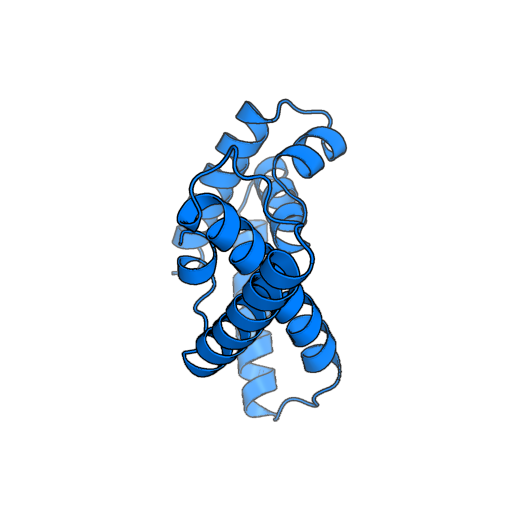? 18.136 -1.300 -15.570 1.00 90.62 88 GLN A C 1
ATOM 734 O O . GLN A 1 88 ? 19.247 -1.061 -15.098 1.00 90.62 88 GLN A O 1
ATOM 739 N N . LYS A 1 89 ? 17.419 -0.362 -16.196 1.00 92.25 89 LYS A N 1
ATOM 740 C CA . LYS A 1 89 ? 17.877 1.026 -16.396 1.00 92.25 89 LYS A CA 1
ATOM 741 C C . LYS A 1 89 ? 17.886 1.868 -15.109 1.00 92.25 89 LYS A C 1
ATOM 743 O O . LYS A 1 89 ? 18.494 2.937 -15.077 1.00 92.25 89 LYS A O 1
ATOM 748 N N . LEU A 1 90 ? 17.241 1.412 -14.030 1.00 92.12 90 LEU A N 1
ATOM 749 C CA . LEU A 1 90 ? 17.343 2.055 -12.717 1.00 92.12 90 LEU A CA 1
ATOM 750 C C . LEU A 1 90 ? 18.674 1.713 -12.034 1.00 92.12 90 LEU A C 1
ATOM 752 O O . LEU A 1 90 ? 19.165 0.583 -12.109 1.00 92.12 90 LEU A O 1
ATOM 756 N N . SER A 1 91 ? 19.203 2.670 -11.264 1.00 94.12 91 SER A N 1
ATOM 757 C CA . SER A 1 91 ? 20.333 2.416 -10.364 1.00 94.12 91 SER A CA 1
ATOM 758 C C . SER A 1 91 ? 19.977 1.349 -9.324 1.00 94.12 91 SER A C 1
ATOM 760 O O . SER A 1 91 ? 18.817 1.243 -8.911 1.00 94.12 91 SER A O 1
ATOM 762 N N . LYS A 1 92 ? 20.978 0.590 -8.850 1.00 91.94 92 LYS A N 1
ATOM 763 C CA . LYS A 1 92 ? 20.795 -0.515 -7.887 1.00 91.94 92 LYS A CA 1
ATOM 764 C C . LYS A 1 92 ? 19.921 -0.106 -6.695 1.00 91.94 92 LYS A C 1
ATOM 766 O O . LYS A 1 92 ? 18.917 -0.752 -6.424 1.00 91.94 92 LYS A O 1
ATOM 771 N N . SER A 1 93 ? 20.225 1.037 -6.077 1.00 91.31 93 SER A N 1
ATOM 772 C CA . SER A 1 93 ? 19.468 1.573 -4.938 1.00 91.31 93 SER A CA 1
ATOM 773 C C . SER A 1 93 ? 18.006 1.908 -5.259 1.00 91.31 93 SER A C 1
ATOM 775 O O . SER A 1 93 ? 17.143 1.703 -4.409 1.00 91.31 93 SER A O 1
ATOM 777 N N . ARG A 1 94 ? 17.703 2.429 -6.457 1.00 93.62 94 ARG A N 1
ATOM 778 C CA . ARG A 1 94 ? 16.323 2.743 -6.871 1.00 93.62 94 ARG A CA 1
ATOM 779 C C . ARG A 1 94 ? 15.541 1.474 -7.191 1.00 93.62 94 ARG A C 1
ATOM 781 O O . ARG A 1 94 ? 14.396 1.347 -6.763 1.00 93.62 94 ARG A O 1
ATOM 788 N N . ARG A 1 95 ? 16.176 0.537 -7.902 1.00 94.62 95 ARG A N 1
ATOM 789 C CA . ARG A 1 95 ? 15.611 -0.775 -8.239 1.00 94.62 95 ARG A CA 1
ATOM 790 C C . ARG A 1 95 ? 15.242 -1.556 -6.981 1.00 94.62 95 ARG A C 1
ATOM 792 O O . ARG A 1 95 ? 14.142 -2.075 -6.872 1.00 94.62 95 ARG A O 1
ATOM 799 N N . GLU A 1 96 ? 16.139 -1.598 -6.009 1.00 92.94 96 GLU A N 1
ATOM 800 C CA . GLU A 1 96 ? 15.950 -2.356 -4.775 1.00 92.94 96 GLU A CA 1
ATOM 801 C C . GLU A 1 96 ? 14.766 -1.832 -3.948 1.00 92.94 96 GLU A C 1
ATOM 803 O O . GLU A 1 96 ? 13.885 -2.597 -3.554 1.00 92.94 96 GLU A O 1
ATOM 808 N N . VAL A 1 97 ? 14.675 -0.509 -3.781 1.00 94.75 97 VAL A N 1
ATOM 809 C CA . VAL A 1 97 ? 13.566 0.135 -3.063 1.00 94.75 97 VAL A CA 1
ATOM 810 C C . VAL A 1 97 ? 12.225 -0.073 -3.771 1.00 94.75 97 VAL A C 1
ATOM 812 O O . VAL A 1 97 ? 11.227 -0.363 -3.110 1.00 94.75 97 VAL A O 1
ATOM 815 N N . ILE A 1 98 ? 12.173 0.045 -5.104 1.00 91.44 98 ILE A N 1
ATOM 816 C CA . ILE A 1 98 ? 10.916 -0.156 -5.835 1.00 91.44 98 ILE A CA 1
ATOM 817 C C . ILE A 1 98 ? 10.500 -1.630 -5.866 1.00 91.44 98 ILE A C 1
ATOM 819 O O . ILE A 1 98 ? 9.316 -1.907 -5.708 1.00 91.44 98 ILE A O 1
ATOM 823 N N . CYS A 1 99 ? 11.441 -2.575 -5.968 1.00 88.81 99 CYS A N 1
ATOM 824 C CA . CYS A 1 99 ? 11.146 -4.008 -5.899 1.00 88.81 99 CYS A CA 1
ATOM 825 C C . CYS A 1 99 ? 10.546 -4.400 -4.545 1.00 88.81 99 CYS A C 1
ATOM 827 O O . CYS A 1 99 ? 9.515 -5.067 -4.510 1.00 88.81 99 CYS A O 1
ATOM 829 N N . LEU A 1 100 ? 11.132 -3.942 -3.433 1.00 84.31 100 LEU A N 1
ATOM 830 C CA . LEU A 1 100 ? 10.568 -4.194 -2.103 1.00 84.31 100 LEU A CA 1
ATOM 831 C C . LEU A 1 100 ? 9.184 -3.544 -1.951 1.00 84.31 100 LEU A C 1
ATOM 833 O O . LEU A 1 100 ? 8.261 -4.143 -1.406 1.00 84.31 100 LEU A O 1
ATOM 837 N N . HIS A 1 101 ? 8.991 -2.346 -2.500 1.00 86.75 101 HIS A N 1
ATOM 838 C CA . HIS A 1 101 ? 7.677 -1.715 -2.477 1.00 86.75 101 HIS A CA 1
ATOM 839 C C . HIS A 1 101 ? 6.621 -2.499 -3.274 1.00 86.75 101 HIS A C 1
ATOM 841 O O . HIS A 1 101 ? 5.485 -2.634 -2.823 1.00 86.75 101 HIS A O 1
ATOM 847 N N . LEU A 1 102 ? 6.988 -3.050 -4.435 1.00 81.56 102 LEU A N 1
ATOM 848 C CA . LEU A 1 102 ? 6.107 -3.899 -5.247 1.00 81.56 102 LEU A CA 1
ATOM 849 C C . LEU A 1 102 ? 5.787 -5.237 -4.564 1.00 81.56 102 LEU A C 1
ATOM 851 O O . LEU A 1 102 ? 4.693 -5.762 -4.746 1.00 81.56 102 LEU A O 1
ATOM 855 N N . GLN A 1 103 ? 6.694 -5.748 -3.728 1.00 77.19 103 GLN A N 1
ATOM 856 C CA . GLN A 1 103 ? 6.453 -6.912 -2.865 1.00 77.19 103 GLN A CA 1
ATOM 857 C C . GLN A 1 103 ? 5.500 -6.618 -1.692 1.00 77.19 103 GLN A C 1
ATOM 859 O O . GLN A 1 103 ? 5.094 -7.543 -0.994 1.00 77.19 103 GLN A O 1
ATOM 864 N N . GLY A 1 104 ? 5.115 -5.354 -1.486 1.00 74.56 104 GLY A N 1
ATOM 865 C CA . GLY A 1 104 ? 4.131 -4.947 -0.483 1.00 74.56 104 GLY A CA 1
ATOM 866 C C . GLY A 1 104 ? 4.716 -4.374 0.806 1.00 74.56 104 GLY A C 1
ATOM 867 O O . GLY A 1 104 ? 3.942 -4.029 1.694 1.00 74.56 104 GLY A O 1
ATOM 868 N N . PHE A 1 105 ? 6.039 -4.217 0.910 1.00 74.38 105 PHE A N 1
ATOM 869 C CA . PHE A 1 105 ? 6.656 -3.578 2.073 1.00 74.38 105 PHE A CA 1
ATOM 870 C C . PHE A 1 105 ? 6.335 -2.072 2.113 1.00 74.38 105 PHE A C 1
ATOM 872 O O . PHE A 1 105 ? 6.381 -1.360 1.098 1.00 74.38 105 PHE A O 1
ATOM 879 N N . SER A 1 106 ? 6.027 -1.570 3.306 1.00 82.12 106 SER A N 1
ATOM 880 C CA . SER A 1 106 ? 5.875 -0.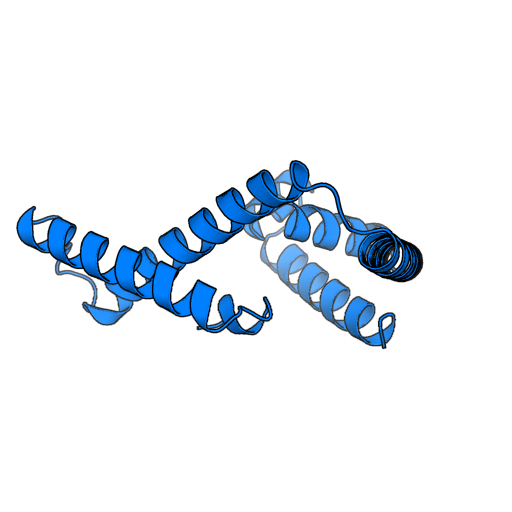143 3.586 1.00 82.12 106 SER A CA 1
ATOM 881 C C . SER A 1 106 ? 7.221 0.582 3.513 1.00 82.12 106 SER A C 1
ATOM 883 O O . SER A 1 106 ? 8.285 -0.010 3.674 1.00 82.12 106 SER A O 1
ATOM 885 N N . THR A 1 107 ? 7.203 1.903 3.315 1.00 84.06 107 THR A N 1
ATOM 886 C CA . THR A 1 107 ? 8.437 2.709 3.277 1.00 84.06 107 THR A CA 1
ATOM 887 C C . THR A 1 107 ? 9.274 2.561 4.553 1.00 84.06 107 THR A C 1
ATOM 889 O O . THR A 1 107 ? 10.499 2.590 4.473 1.00 84.06 107 THR A O 1
ATOM 892 N N . SER A 1 108 ? 8.629 2.385 5.713 1.00 82.62 108 SER A N 1
ATOM 893 C CA . SER A 1 108 ? 9.316 2.169 6.991 1.00 82.62 108 SER A CA 1
ATOM 894 C C . SER A 1 108 ? 9.984 0.794 7.042 1.00 82.62 108 SER A C 1
ATOM 896 O O . SER A 1 108 ? 11.171 0.720 7.338 1.00 82.62 108 SER A O 1
ATOM 898 N N . GLU A 1 109 ? 9.284 -0.273 6.644 1.00 75.69 109 GLU A N 1
ATOM 899 C CA . GLU A 1 109 ? 9.859 -1.626 6.580 1.00 75.69 109 GLU A CA 1
ATOM 900 C C . GLU A 1 109 ? 11.013 -1.711 5.576 1.00 75.69 109 GLU A C 1
ATOM 902 O O . GLU A 1 109 ? 12.032 -2.333 5.860 1.00 75.69 109 GLU A O 1
ATOM 907 N N . ILE A 1 110 ? 10.895 -1.043 4.423 1.00 87.62 110 ILE A N 1
ATOM 908 C CA . ILE A 1 110 ? 11.978 -0.955 3.434 1.00 87.62 110 ILE A CA 1
ATOM 909 C C . ILE A 1 110 ? 13.190 -0.239 4.032 1.00 87.62 110 ILE A C 1
ATOM 911 O O . ILE A 1 110 ? 14.319 -0.684 3.839 1.00 87.62 110 ILE A O 1
ATOM 915 N N . ALA A 1 111 ? 12.969 0.864 4.750 1.00 90.75 111 ALA A N 1
ATOM 916 C CA . ALA A 1 111 ? 14.037 1.626 5.385 1.00 90.75 111 ALA A CA 1
ATOM 917 C C . ALA A 1 111 ? 14.791 0.767 6.410 1.00 90.75 111 ALA A C 1
ATOM 919 O O . ALA A 1 111 ? 16.017 0.698 6.352 1.00 90.75 111 ALA A O 1
ATOM 920 N N . THR A 1 112 ? 14.063 0.032 7.256 1.00 90.38 112 THR A N 1
ATOM 921 C CA . THR A 1 112 ? 14.633 -0.940 8.199 1.00 90.38 112 THR A CA 1
ATOM 922 C C . THR A 1 112 ? 15.411 -2.033 7.469 1.00 90.38 112 THR A C 1
ATOM 924 O O . THR A 1 112 ? 16.563 -2.300 7.800 1.00 90.38 112 THR A O 1
ATOM 927 N N . LYS A 1 113 ? 14.830 -2.624 6.418 1.00 90.00 113 LYS A N 1
ATOM 928 C CA . LYS A 1 113 ? 15.445 -3.728 5.664 1.00 90.00 113 LYS A CA 1
ATOM 929 C C . LYS A 1 113 ? 16.722 -3.319 4.927 1.00 90.00 113 LYS A C 1
ATOM 931 O O . LYS A 1 113 ? 17.619 -4.135 4.754 1.00 90.00 113 LYS A O 1
ATOM 936 N N . LEU A 1 114 ? 16.795 -2.064 4.487 1.00 91.19 114 LEU A N 1
ATOM 937 C CA . LEU A 1 114 ? 17.950 -1.503 3.784 1.00 91.19 114 LEU A CA 1
ATOM 938 C C . LEU A 1 114 ? 18.908 -0.740 4.706 1.00 91.19 114 LEU A C 1
ATOM 940 O O . LEU A 1 114 ? 19.851 -0.129 4.203 1.00 91.19 114 LEU A O 1
ATOM 944 N N . ASN A 1 115 ? 18.663 -0.748 6.020 1.00 91.12 115 ASN A N 1
ATOM 945 C CA . ASN A 1 115 ? 19.418 -0.008 7.027 1.00 91.12 115 ASN A CA 1
ATOM 946 C C . ASN A 1 115 ? 19.598 1.486 6.667 1.00 91.12 115 ASN A C 1
ATOM 948 O O . ASN A 1 115 ? 20.704 2.027 6.621 1.00 91.12 115 ASN A O 1
ATOM 952 N N . ARG A 1 116 ? 18.488 2.149 6.315 1.00 89.94 116 ARG A N 1
ATOM 953 C CA . ARG A 1 116 ? 18.419 3.552 5.865 1.00 89.94 116 ARG A CA 1
ATOM 954 C C . ARG A 1 116 ? 17.367 4.327 6.651 1.00 89.94 116 ARG A C 1
ATOM 956 O O . ARG A 1 116 ? 16.466 3.751 7.247 1.00 89.94 116 ARG A O 1
ATOM 963 N N . SER A 1 117 ? 17.417 5.660 6.585 1.00 92.19 117 SER A N 1
ATOM 964 C CA . SER A 1 117 ? 16.367 6.488 7.186 1.00 92.19 117 SER A CA 1
ATOM 965 C C . SER A 1 117 ? 15.044 6.407 6.396 1.00 92.19 117 SER A C 1
ATOM 967 O O . SER A 1 117 ? 15.066 6.349 5.156 1.00 92.19 117 SER A O 1
ATOM 969 N N . PRO A 1 118 ? 13.875 6.454 7.068 1.00 85.25 118 PRO A N 1
ATOM 970 C CA . PRO A 1 118 ? 12.568 6.440 6.404 1.00 85.25 118 PRO A CA 1
ATOM 971 C C . PRO A 1 118 ? 12.378 7.593 5.412 1.00 85.25 118 PRO A C 1
ATOM 973 O O . PRO A 1 118 ? 11.887 7.382 4.303 1.00 85.25 118 PRO A O 1
ATOM 976 N N . GLY A 1 119 ? 12.840 8.798 5.769 1.00 89.00 119 GLY A N 1
ATOM 977 C CA . GLY A 1 119 ? 12.765 9.978 4.903 1.00 89.00 119 GLY A CA 1
ATOM 978 C C . GLY A 1 119 ? 13.569 9.814 3.610 1.00 89.00 119 GLY A C 1
ATOM 979 O O . GLY A 1 119 ? 13.043 10.031 2.516 1.00 89.00 119 GLY A O 1
ATOM 980 N N . ARG A 1 120 ? 14.819 9.338 3.709 1.00 90.19 120 ARG A N 1
ATOM 981 C CA . ARG A 1 120 ? 15.677 9.090 2.538 1.00 90.19 120 ARG A CA 1
ATOM 982 C C . ARG A 1 120 ? 15.130 7.961 1.665 1.00 90.19 120 ARG A C 1
ATOM 984 O O . ARG A 1 120 ? 15.174 8.056 0.442 1.00 90.19 120 ARG A O 1
ATOM 991 N N . THR A 1 121 ? 14.581 6.918 2.283 1.00 92.88 121 THR A N 1
ATOM 992 C CA . THR A 1 121 ? 13.947 5.797 1.574 1.00 92.88 121 THR A CA 1
ATOM 993 C C . THR A 1 121 ? 12.695 6.247 0.821 1.00 92.88 121 THR A C 1
ATOM 995 O O . THR A 1 121 ? 12.505 5.861 -0.330 1.00 92.88 121 THR A O 1
ATOM 998 N N . GLY A 1 122 ? 11.879 7.120 1.419 1.00 90.19 122 GLY A N 1
ATOM 999 C CA . GLY A 1 122 ? 10.706 7.707 0.771 1.00 90.19 122 GLY A CA 1
ATOM 1000 C C . GLY A 1 122 ? 11.058 8.562 -0.449 1.00 90.19 122 GLY A C 1
ATOM 1001 O O . GLY A 1 122 ? 10.462 8.380 -1.512 1.00 90.19 122 GLY A O 1
ATOM 1002 N N . ALA A 1 123 ? 12.060 9.439 -0.328 1.00 94.38 123 ALA A N 1
ATOM 1003 C CA . ALA A 1 123 ? 12.560 10.237 -1.451 1.00 94.38 123 ALA A CA 1
ATOM 1004 C C . ALA A 1 123 ? 13.097 9.345 -2.584 1.00 94.38 123 ALA A C 1
ATOM 1006 O O . ALA A 1 123 ? 12.740 9.520 -3.750 1.00 94.38 123 ALA A O 1
ATOM 1007 N N . LEU A 1 124 ? 13.876 8.320 -2.231 1.00 94.06 124 LEU A N 1
ATOM 1008 C CA . LEU A 1 124 ? 14.435 7.370 -3.189 1.00 94.06 124 LEU A CA 1
ATOM 1009 C C . LEU A 1 124 ? 13.349 6.544 -3.898 1.00 94.06 124 LEU A C 1
ATOM 1011 O O . LEU A 1 124 ? 13.433 6.326 -5.107 1.00 94.06 124 LEU A O 1
ATOM 1015 N N . LEU A 1 125 ? 12.305 6.125 -3.176 1.00 93.81 125 LEU A N 1
ATOM 1016 C CA . LEU A 1 125 ? 11.145 5.441 -3.753 1.00 93.81 125 LEU A CA 1
ATOM 1017 C C . LEU A 1 125 ? 10.385 6.351 -4.724 1.00 93.81 125 LEU A C 1
ATOM 1019 O O . LEU A 1 125 ? 9.948 5.901 -5.784 1.00 93.81 125 LEU A O 1
ATOM 1023 N N . TRP A 1 126 ? 10.222 7.629 -4.378 1.00 95.06 126 TRP A N 1
ATOM 1024 C CA . TRP A 1 126 ? 9.585 8.607 -5.255 1.00 95.06 126 TRP A CA 1
ATOM 1025 C C . TRP A 1 126 ? 10.385 8.816 -6.547 1.00 95.06 126 TRP A C 1
ATOM 1027 O O . TRP A 1 126 ? 9.808 8.759 -7.636 1.00 95.06 126 TRP A O 1
ATOM 1037 N N . GLU A 1 127 ? 11.709 8.972 -6.451 1.00 93.44 127 GLU A N 1
ATOM 1038 C CA . GLU A 1 127 ? 12.588 9.067 -7.621 1.00 93.44 127 GLU A CA 1
ATOM 1039 C C . GLU A 1 127 ? 12.515 7.817 -8.497 1.00 93.44 127 GLU A C 1
ATOM 1041 O O . GLU A 1 127 ? 12.385 7.930 -9.718 1.00 93.44 127 GLU A O 1
ATOM 1046 N N . ALA A 1 128 ? 12.559 6.630 -7.883 1.00 94.06 128 ALA A N 1
ATOM 1047 C CA . ALA A 1 128 ? 12.457 5.360 -8.592 1.00 94.06 128 ALA A CA 1
ATOM 1048 C C . ALA A 1 128 ? 11.140 5.264 -9.377 1.00 94.06 128 ALA A C 1
ATOM 1050 O O . ALA A 1 128 ? 11.159 4.957 -10.567 1.00 94.06 128 ALA A O 1
ATOM 1051 N N . LYS A 1 129 ? 10.002 5.618 -8.758 1.00 92.75 129 LYS A N 1
ATOM 1052 C CA . LYS A 1 129 ? 8.687 5.655 -9.426 1.00 92.75 129 LYS A CA 1
ATOM 1053 C C . LYS A 1 129 ? 8.656 6.657 -10.581 1.00 92.75 129 LYS A C 1
ATOM 1055 O O . LYS A 1 129 ? 8.118 6.356 -11.646 1.00 92.75 129 LYS A O 1
ATOM 1060 N N . LYS A 1 130 ? 9.229 7.849 -10.382 1.00 93.12 130 LYS A N 1
ATOM 1061 C CA . LYS A 1 130 ? 9.290 8.905 -11.403 1.00 93.12 130 LYS A CA 1
ATOM 1062 C C . LYS A 1 130 ? 10.125 8.476 -12.610 1.00 93.12 130 LYS A C 1
ATOM 1064 O O . LYS A 1 130 ? 9.720 8.741 -13.737 1.00 93.12 130 LYS A O 1
ATOM 1069 N N . GLN A 1 131 ? 11.268 7.829 -12.384 1.00 91.75 131 GLN A N 1
ATOM 1070 C CA . GLN A 1 131 ? 12.125 7.317 -13.456 1.00 91.75 131 GLN A CA 1
ATOM 1071 C C . GLN A 1 131 ? 11.483 6.135 -14.178 1.00 91.75 131 GLN A C 1
ATOM 1073 O O . GLN A 1 131 ? 11.431 6.149 -15.402 1.00 91.75 131 GLN A O 1
ATOM 1078 N N . LEU A 1 132 ? 10.917 5.173 -13.444 1.00 89.75 132 LEU A N 1
ATOM 1079 C CA . LEU A 1 132 ? 10.259 4.015 -14.047 1.00 89.75 132 LEU A CA 1
ATOM 1080 C C . LEU A 1 132 ? 9.114 4.441 -14.979 1.00 89.75 132 LEU A C 1
ATOM 1082 O O . LEU A 1 132 ? 9.033 3.963 -16.103 1.00 89.75 132 LEU A O 1
ATOM 1086 N N . ARG A 1 133 ? 8.300 5.430 -14.582 1.00 88.88 133 ARG A N 1
ATOM 1087 C CA . ARG A 1 133 ? 7.231 5.977 -15.440 1.00 88.88 133 ARG A CA 1
ATOM 1088 C C . ARG A 1 133 ? 7.743 6.585 -16.752 1.00 88.88 133 ARG A C 1
ATOM 1090 O O . ARG A 1 133 ? 7.013 6.590 -17.732 1.00 88.88 133 ARG A O 1
ATOM 1097 N N . LYS A 1 134 ? 8.960 7.137 -16.775 1.00 89.50 134 LYS A N 1
ATOM 1098 C CA . LYS A 1 134 ? 9.560 7.665 -18.012 1.00 89.50 134 LYS A CA 1
ATOM 1099 C C . LYS A 1 134 ? 10.061 6.558 -18.940 1.00 89.50 134 LYS A C 1
ATOM 1101 O O . LYS A 1 134 ? 10.178 6.808 -20.129 1.00 89.50 134 LYS A O 1
ATOM 1106 N N . LEU A 1 135 ? 10.407 5.397 -18.387 1.00 86.38 135 LEU A N 1
ATOM 1107 C CA . LEU A 1 135 ? 11.010 4.278 -19.112 1.00 86.38 135 LEU A CA 1
ATOM 1108 C C . LEU A 1 135 ? 9.979 3.295 -19.673 1.00 86.38 135 LEU A C 1
ATOM 1110 O O . LEU A 1 135 ? 10.277 2.620 -20.646 1.00 86.38 135 LEU A O 1
ATOM 1114 N N . VAL A 1 136 ? 8.800 3.215 -19.051 1.00 80.50 136 VAL A N 1
ATOM 1115 C CA . VAL A 1 136 ? 7.666 2.365 -19.468 1.00 80.50 136 VAL A CA 1
ATOM 1116 C C . VAL A 1 136 ? 6.651 3.190 -20.282 1.00 80.50 136 VAL A C 1
ATOM 1118 O O . VAL A 1 136 ? 5.451 2.961 -20.206 1.00 80.50 136 VAL A O 1
ATOM 1121 N N . LYS A 1 137 ? 7.117 4.237 -20.970 1.00 58.09 137 LYS A N 1
ATOM 1122 C CA . LYS A 1 137 ? 6.277 5.111 -21.794 1.00 58.09 137 LYS A CA 1
ATOM 1123 C C . LYS A 1 137 ? 6.313 4.680 -23.248 1.00 58.09 137 LYS A C 1
ATOM 1125 O O . LYS A 1 137 ? 7.412 4.277 -23.682 1.00 58.09 137 LYS A O 1
#

Foldseek 3Di:
DVPCVVPVDDPVLLVVLVVQLVVVLVVCVVVVVPPVPDPSVVVSVVSSVVSSLVSVVVVVVVVVPDDDDPVRVVVVVVVVVLLVVLLVPDDPLLSQLCVVVVVPDDLVRSCVVVVHDSVVSVVSPVVSVVSSVVSSD

pLDDT: mean 82.47, std 13.05, range [40.25, 97.19]

Organism: NCBI:txid1802685